Protein AF-A0A2H3FPB1-F1 (afdb_monomer)

Mean predicted aligned error: 8.04 Å

Secondary structure (DSSP, 8-state):
-PPPPP-EEEE-TT-GGGS-HHHHHHHHHHHTTT-SEEEEEEEPP--HHHHHHHHSSHHHHHHHHHHHHHHHHHHTS---STTTEEEEEEEEETTEEEEEEEEETT-TT--EEEEEEEE--HHHHHHHHHHTTEEEEEEEE-TTT-EEEEEEEEGGGGGGSS--PPP-----

pLDDT: mean 86.59, std 16.16, range [33.72, 98.06]

Organism: NCBI:txid327505

Foldseek 3Di:
DDDPDFFEAEDEDLPLQQDDLVVSLVVLLVVVVPGQKYKYKAAADDDPVVVCVPCVDPVNVVVVVVVQVVVCVVVVHRDDDPVFWDWDWDFDVVQTKTWIWIATPVGRPDIDTPTMRTHHDPVRVQVSQVSSQKHFPDWDADPVRSMIITMIGGPVVPVPPPDDDDDDDDDD

Solvent-accessible surface area (backbone atoms only — not comparable to full-atom values): 9954 Å² total; per-residue (Å²): 130,85,73,83,72,88,41,71,42,77,38,59,86,25,56,62,30,40,44,58,71,71,56,38,30,48,51,49,42,59,43,62,77,77,34,62,31,39,39,40,27,41,42,42,65,74,58,68,80,73,49,40,73,73,63,73,38,72,67,49,49,49,56,57,47,51,53,33,53,53,48,21,62,74,67,74,47,91,69,63,44,82,91,42,30,45,80,45,79,47,77,47,78,85,66,26,28,47,32,32,34,40,27,37,63,91,43,76,86,53,74,40,81,76,45,46,42,49,20,45,52,72,70,57,46,50,48,46,43,45,77,33,54,31,34,81,77,43,75,48,70,42,85,88,76,43,36,31,41,35,37,32,32,51,46,80,66,69,76,82,75,82,84,81,83,81,79,82,81,80,81,130

Structure (mmCIF, N/CA/C/O backbone):
data_AF-A0A2H3FPB1-F1
#
_entry.id   AF-A0A2H3FPB1-F1
#
loop_
_atom_site.group_PDB
_atom_site.id
_atom_site.type_symbol
_atom_site.label_atom_id
_atom_site.label_alt_id
_atom_site.label_comp_id
_atom_site.label_asym_id
_atom_site.label_entity_id
_atom_site.label_seq_id
_atom_site.pdbx_PDB_ins_code
_atom_site.Cartn_x
_atom_site.Cartn_y
_atom_site.Cartn_z
_atom_site.occupancy
_atom_site.B_iso_or_equiv
_atom_site.auth_seq_id
_atom_site.auth_comp_id
_atom_site.auth_asym_id
_atom_site.auth_atom_id
_atom_site.p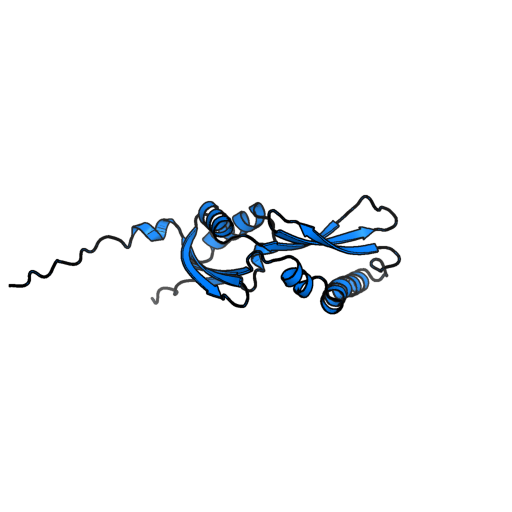dbx_PDB_model_num
ATOM 1 N N . MET A 1 1 ? -33.067 -20.389 15.671 1.00 47.97 1 MET A N 1
ATOM 2 C CA . MET A 1 1 ? -32.250 -20.015 14.501 1.00 47.97 1 MET A CA 1
ATOM 3 C C . MET A 1 1 ? -30.976 -19.430 15.063 1.00 47.97 1 MET A C 1
ATOM 5 O O . MET A 1 1 ? -31.079 -18.447 15.786 1.00 47.97 1 MET A O 1
ATOM 9 N N . ASP A 1 2 ? -29.830 -20.067 14.834 1.00 53.00 2 ASP A N 1
ATOM 10 C CA . ASP A 1 2 ? -28.546 -19.506 15.258 1.00 53.00 2 ASP A CA 1
ATOM 11 C C . ASP A 1 2 ? -28.334 -18.181 14.532 1.00 53.00 2 ASP A C 1
ATOM 13 O O . ASP A 1 2 ? -28.426 -18.115 13.303 1.00 53.00 2 ASP A O 1
ATOM 17 N N . MET A 1 3 ? -28.123 -17.106 15.293 1.00 55.00 3 MET A N 1
ATOM 18 C CA . MET A 1 3 ? -27.735 -15.840 14.689 1.00 55.00 3 MET A CA 1
ATOM 19 C C . MET A 1 3 ? -26.383 -16.053 14.003 1.00 55.00 3 MET A C 1
ATOM 21 O O . MET A 1 3 ? -25.474 -16.595 14.639 1.00 55.00 3 MET A O 1
ATOM 25 N N . PRO A 1 4 ? -26.224 -15.661 12.728 1.00 72.00 4 PRO A N 1
ATOM 26 C CA . PRO A 1 4 ? -24.919 -15.715 12.094 1.00 72.00 4 PRO A CA 1
ATOM 27 C C . PRO A 1 4 ? -23.948 -14.888 12.946 1.00 72.00 4 PRO A C 1
ATOM 29 O O . PRO A 1 4 ? -24.253 -13.749 13.300 1.00 72.00 4 PRO A O 1
ATOM 32 N N . GLY A 1 5 ? -22.827 -15.498 13.338 1.00 82.38 5 GLY A N 1
ATOM 33 C CA . GLY A 1 5 ? -21.814 -14.850 14.171 1.00 82.38 5 GLY A CA 1
ATOM 34 C C . GLY A 1 5 ? -21.273 -13.556 13.550 1.00 82.38 5 GLY A C 1
ATOM 35 O O . GLY A 1 5 ? -21.472 -13.292 12.363 1.00 82.38 5 GLY A O 1
ATOM 36 N N . GLU A 1 6 ? -20.573 -12.754 14.358 1.00 90.19 6 GLU A N 1
ATOM 37 C CA . GLU A 1 6 ? -19.978 -11.477 13.932 1.00 90.19 6 GLU A CA 1
ATOM 38 C C . GLU A 1 6 ? -19.084 -11.669 12.691 1.00 90.19 6 GLU A C 1
ATOM 40 O O . GLU A 1 6 ? -18.144 -12.470 12.711 1.00 90.19 6 GLU A O 1
ATOM 45 N N . LYS A 1 7 ? -19.350 -10.929 11.604 1.00 94.69 7 LYS A N 1
ATOM 46 C CA . LYS A 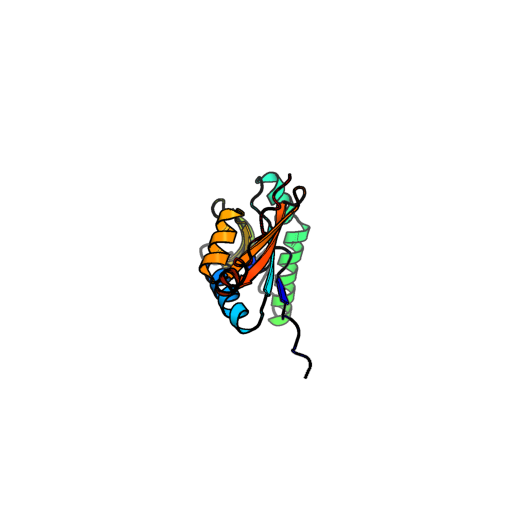1 7 ? -18.522 -10.988 10.391 1.00 94.69 7 LYS A CA 1
ATOM 47 C C . LYS A 1 7 ? -17.281 -10.125 10.566 1.00 94.69 7 LYS A C 1
ATOM 49 O O . LYS A 1 7 ? -17.374 -8.900 10.631 1.00 94.69 7 LYS A O 1
ATOM 54 N N . VAL A 1 8 ? -16.111 -10.756 10.585 1.00 95.88 8 VAL A N 1
ATOM 55 C CA . VAL A 1 8 ? -14.825 -10.066 10.743 1.00 95.88 8 VAL A CA 1
ATOM 56 C C . VAL A 1 8 ? -14.080 -10.036 9.412 1.00 95.88 8 VAL A C 1
ATOM 58 O O . VAL A 1 8 ? -13.727 -11.081 8.870 1.00 95.88 8 VAL A O 1
ATOM 61 N N . GLY A 1 9 ? -13.821 -8.836 8.892 1.00 96.38 9 GLY A N 1
ATOM 62 C CA . GLY A 1 9 ? -12.908 -8.629 7.769 1.00 96.38 9 GLY A CA 1
ATOM 63 C C . GLY A 1 9 ? -11.474 -8.392 8.245 1.00 96.38 9 GLY A C 1
ATOM 64 O O . GLY A 1 9 ? -11.238 -7.943 9.370 1.00 96.38 9 GLY A O 1
ATOM 65 N N . ILE A 1 10 ? -10.498 -8.681 7.387 1.00 95.75 10 ILE A N 1
ATOM 66 C CA . ILE A 1 10 ? -9.081 -8.551 7.727 1.00 95.75 10 ILE A CA 1
ATOM 67 C C . ILE A 1 10 ? -8.272 -8.010 6.552 1.00 95.75 10 ILE A C 1
ATOM 69 O O . ILE A 1 10 ? -8.445 -8.426 5.410 1.00 95.75 10 ILE A O 1
ATOM 73 N N . SER A 1 11 ? -7.357 -7.095 6.857 1.00 95.88 11 SER A N 1
ATOM 74 C CA . SER A 1 11 ? -6.347 -6.596 5.932 1.00 95.88 11 SER A CA 1
ATOM 75 C C . SER A 1 11 ? -5.031 -6.432 6.670 1.00 95.88 11 SER A C 1
ATOM 77 O O . SER A 1 11 ? -4.776 -5.406 7.297 1.00 95.88 11 SER A O 1
ATOM 79 N N . CYS A 1 12 ? -4.186 -7.451 6.592 1.00 90.12 12 CYS A N 1
ATOM 80 C CA . CYS A 1 12 ? -2.896 -7.474 7.272 1.00 90.12 12 CYS A CA 1
ATOM 81 C C . CYS A 1 12 ? -1.765 -6.894 6.414 1.00 90.12 12 CYS A C 1
ATOM 83 O O . CYS A 1 12 ? -1.926 -6.608 5.224 1.00 90.12 12 CYS A O 1
ATOM 85 N N . SER A 1 13 ? -0.594 -6.749 7.040 1.00 88.38 13 SER A N 1
ATOM 86 C CA . SER A 1 13 ? 0.676 -6.455 6.362 1.00 88.38 13 SER A CA 1
ATOM 87 C C . SER A 1 13 ? 0.718 -5.105 5.641 1.00 88.38 13 SER A C 1
ATOM 89 O O . SER A 1 13 ? 1.429 -4.956 4.653 1.00 88.38 13 SER A O 1
ATOM 91 N N . SER A 1 14 ? -0.035 -4.108 6.122 1.00 91.75 14 SER A N 1
ATOM 92 C CA . SER A 1 14 ? -0.084 -2.765 5.523 1.00 91.75 14 SER A CA 1
ATOM 93 C C . SER A 1 14 ? -0.604 -2.728 4.081 1.00 91.75 14 SER A C 1
ATOM 95 O O . SER A 1 14 ? -0.383 -1.752 3.375 1.00 91.75 14 SER A O 1
ATOM 97 N N . THR A 1 15 ? -1.313 -3.765 3.626 1.00 93.69 15 THR A N 1
ATOM 98 C CA . THR A 1 15 ? -1.775 -3.869 2.229 1.00 93.69 15 THR A CA 1
ATOM 99 C C . THR A 1 15 ? -2.860 -2.853 1.879 1.00 93.69 15 THR A C 1
ATOM 101 O O . THR A 1 15 ? -2.844 -2.297 0.782 1.00 93.69 15 THR A O 1
ATOM 104 N N . LEU A 1 16 ? -3.757 -2.538 2.820 1.00 95.62 16 LEU A N 1
ATOM 105 C CA . LEU A 1 16 ? -4.741 -1.462 2.660 1.00 95.62 16 LEU A CA 1
ATOM 106 C C . LEU A 1 16 ? -4.058 -0.121 2.364 1.00 95.62 16 LEU A C 1
ATOM 108 O O . LEU A 1 16 ? -4.556 0.658 1.560 1.00 95.62 16 LEU A O 1
ATOM 112 N N . THR A 1 17 ? -2.893 0.134 2.963 1.00 94.50 17 THR A N 1
ATOM 113 C CA . THR A 1 17 ? -2.146 1.383 2.768 1.00 94.50 17 THR A CA 1
ATOM 114 C C . THR A 1 17 ? -1.223 1.340 1.555 1.00 94.50 17 THR A C 1
ATOM 116 O O . THR A 1 17 ? -0.319 2.161 1.440 1.00 94.50 17 THR A O 1
ATOM 119 N N . ASN A 1 18 ? -1.468 0.437 0.603 1.00 95.25 18 ASN A N 1
ATOM 120 C CA . ASN A 1 18 ? -0.932 0.578 -0.750 1.00 95.25 18 ASN A CA 1
ATOM 121 C C . ASN A 1 18 ? -1.717 1.605 -1.587 1.00 95.25 18 ASN A C 1
ATOM 123 O O . ASN A 1 18 ? -1.296 1.978 -2.680 1.00 95.25 18 ASN A O 1
ATOM 127 N N . PHE A 1 19 ? -2.851 2.077 -1.065 1.00 93.69 19 PHE A N 1
ATOM 128 C CA . PHE A 1 19 ? -3.685 3.103 -1.675 1.00 93.69 19 PHE A CA 1
ATOM 129 C C . PHE A 1 19 ? -3.557 4.445 -0.948 1.00 93.69 19 PHE A C 1
ATOM 131 O O . PHE A 1 19 ? -3.216 4.502 0.232 1.00 93.69 19 PHE A O 1
ATOM 138 N N . GLU A 1 20 ? -3.878 5.523 -1.663 1.00 91.38 20 GLU A N 1
ATOM 139 C CA . GLU A 1 20 ? -3.940 6.881 -1.113 1.00 91.38 20 GLU A CA 1
ATOM 140 C C . GLU A 1 20 ? -5.048 7.035 -0.062 1.00 91.38 20 GLU A C 1
ATOM 142 O O . GLU A 1 20 ? -6.028 6.280 -0.101 1.00 91.38 20 GLU A O 1
ATOM 147 N N . PRO A 1 21 ? -4.925 8.007 0.868 1.00 91.38 21 PRO A N 1
ATOM 148 C CA . PRO A 1 21 ? -5.859 8.175 1.983 1.00 91.38 21 PRO A CA 1
ATOM 149 C C . PRO A 1 21 ? -7.332 8.192 1.565 1.00 91.38 21 PRO A C 1
ATOM 151 O O . PRO A 1 21 ? -8.167 7.560 2.210 1.00 91.38 21 PRO A O 1
ATOM 154 N N . GLU A 1 22 ? -7.657 8.872 0.468 1.00 93.38 22 GLU A N 1
ATOM 155 C CA . GLU A 1 22 ? -9.015 9.009 -0.058 1.00 93.38 22 GLU A CA 1
ATOM 156 C C . GLU A 1 22 ? -9.572 7.653 -0.498 1.00 93.38 22 GLU A C 1
ATOM 158 O O . GLU A 1 22 ? -10.726 7.315 -0.220 1.00 93.38 22 GLU A O 1
ATOM 163 N N . LYS A 1 23 ? -8.732 6.837 -1.144 1.00 95.62 23 LYS A N 1
ATOM 164 C CA . LYS A 1 23 ? -9.107 5.498 -1.595 1.00 95.62 23 LYS A CA 1
ATOM 165 C C . LYS A 1 23 ? -9.205 4.522 -0.426 1.00 95.62 23 LYS A C 1
ATOM 167 O O . LYS A 1 23 ? -10.139 3.724 -0.408 1.00 95.62 23 LYS A O 1
ATOM 172 N N . VAL A 1 24 ? -8.310 4.612 0.560 1.00 96.44 24 VAL A N 1
ATOM 173 C CA . VAL A 1 24 ? -8.407 3.855 1.820 1.00 96.44 24 VAL A CA 1
ATOM 174 C C . VAL A 1 24 ? -9.730 4.153 2.516 1.00 96.44 24 VAL A C 1
ATOM 176 O O . VAL A 1 24 ? -10.461 3.236 2.879 1.00 96.44 24 VAL A O 1
ATOM 179 N N . LEU A 1 25 ? -10.071 5.433 2.654 1.00 96.25 25 LEU A N 1
ATOM 180 C CA . LEU A 1 25 ? -11.317 5.871 3.270 1.00 96.25 25 LEU A CA 1
ATOM 181 C C . LEU A 1 25 ? -12.545 5.346 2.515 1.00 96.25 25 LEU A C 1
ATOM 183 O O . LEU A 1 25 ? -13.493 4.897 3.159 1.00 96.25 25 LEU A O 1
ATOM 187 N N . GLN A 1 26 ? -12.522 5.335 1.179 1.00 97.19 26 GLN A N 1
ATOM 188 C CA . GLN A 1 26 ? -13.596 4.726 0.393 1.00 97.19 26 GLN A CA 1
ATOM 189 C C . GLN A 1 26 ? -13.697 3.212 0.635 1.00 97.19 26 GLN A C 1
ATOM 191 O O . GLN A 1 26 ? -14.789 2.724 0.901 1.00 97.19 26 GLN A O 1
ATOM 196 N N . ILE A 1 27 ? -12.576 2.480 0.619 1.00 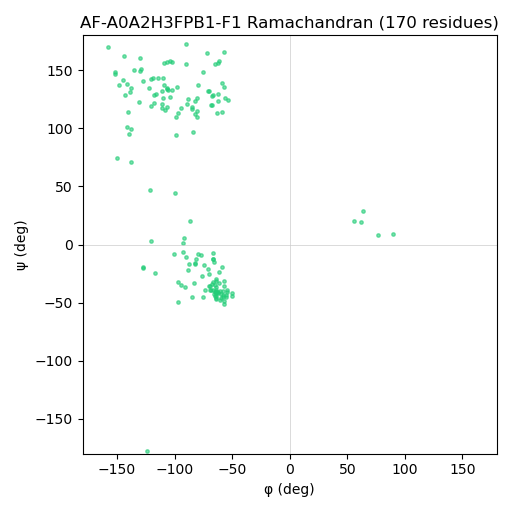97.56 27 ILE A N 1
ATOM 197 C CA . ILE A 1 27 ? -12.555 1.027 0.878 1.00 97.56 27 ILE A CA 1
ATOM 198 C C . ILE A 1 27 ? -13.146 0.708 2.257 1.00 97.56 27 ILE A C 1
ATOM 200 O O . ILE A 1 27 ? -13.954 -0.207 2.389 1.00 97.56 27 ILE A O 1
ATOM 204 N N . LEU A 1 28 ? -12.782 1.480 3.284 1.00 97.31 28 LEU A N 1
ATOM 205 C CA . LEU A 1 28 ? -13.310 1.296 4.637 1.00 97.31 28 LEU A CA 1
ATOM 206 C C . LEU A 1 28 ? -14.821 1.550 4.705 1.00 97.31 28 LEU A C 1
ATOM 208 O O . LEU A 1 28 ? -15.538 0.811 5.384 1.00 97.31 28 LEU A O 1
ATOM 212 N N . ARG A 1 29 ? -15.326 2.559 3.985 1.00 96.19 29 ARG A N 1
ATOM 213 C CA . ARG A 1 29 ? -16.772 2.801 3.861 1.00 96.19 29 ARG A CA 1
ATOM 214 C C . ARG A 1 29 ? -17.471 1.646 3.155 1.00 96.19 29 ARG A C 1
ATOM 216 O O . ARG A 1 29 ? -18.487 1.179 3.658 1.00 96.19 29 ARG A O 1
ATOM 223 N N . ASP A 1 30 ? -16.916 1.137 2.063 1.00 96.88 30 ASP A N 1
ATOM 224 C CA . ASP A 1 30 ? -17.498 0.003 1.339 1.00 96.88 30 ASP A CA 1
ATOM 225 C C . ASP A 1 30 ? -17.542 -1.255 2.226 1.00 96.88 30 ASP A C 1
ATOM 227 O O . ASP A 1 30 ? -18.556 -1.950 2.285 1.00 96.88 30 ASP A O 1
ATOM 231 N N . TRP A 1 31 ? -16.487 -1.514 3.005 1.00 96.19 31 TRP A N 1
ATOM 232 C CA . TRP A 1 31 ? -16.447 -2.644 3.939 1.00 96.19 31 TRP A CA 1
ATOM 233 C C . TRP A 1 31 ? -17.479 -2.562 5.063 1.00 96.19 31 TRP A C 1
ATOM 235 O O . TRP A 1 31 ? -17.982 -3.602 5.486 1.00 96.19 31 TRP A O 1
ATOM 245 N N . SER A 1 32 ? -17.874 -1.361 5.494 1.00 93.81 32 SER A N 1
ATOM 246 C CA . SER A 1 32 ? -18.941 -1.191 6.500 1.00 93.81 32 SER A CA 1
ATOM 247 C C . SER A 1 32 ? -20.284 -1.790 6.081 1.00 93.81 32 SER A C 1
ATOM 249 O O . SER A 1 32 ? -21.123 -2.065 6.933 1.00 93.81 32 SER A O 1
ATOM 251 N N . GLN A 1 33 ? -20.481 -2.026 4.781 1.00 93.62 33 GLN A N 1
ATOM 252 C CA . GLN A 1 33 ? -21.705 -2.617 4.248 1.00 93.62 33 GLN A CA 1
ATOM 253 C C . GLN A 1 33 ? -21.722 -4.149 4.348 1.00 93.62 33 GLN A C 1
ATOM 255 O O . GLN A 1 33 ? -22.773 -4.763 4.175 1.00 93.62 33 GLN A O 1
ATOM 260 N N . VAL A 1 34 ? -20.568 -4.788 4.584 1.00 94.25 34 VAL A N 1
ATOM 261 C CA . VAL A 1 34 ? -20.416 -6.249 4.455 1.00 94.25 34 VAL A CA 1
ATOM 262 C C . VAL A 1 34 ? -19.816 -6.937 5.680 1.00 94.25 34 VAL A C 1
ATOM 264 O O . VAL A 1 34 ? -20.011 -8.147 5.834 1.00 94.25 34 VAL A O 1
ATOM 267 N N . VAL A 1 35 ? -19.121 -6.203 6.556 1.00 95.75 35 VAL A N 1
ATOM 268 C CA . VAL A 1 35 ? -18.530 -6.741 7.790 1.00 95.75 35 VAL A CA 1
ATOM 269 C C . VAL A 1 35 ? -18.906 -5.918 9.019 1.00 95.75 35 VAL A C 1
ATOM 271 O O . VAL A 1 35 ? -19.108 -4.710 8.948 1.00 95.75 35 VAL A O 1
ATOM 274 N N . ASP A 1 36 ? -18.952 -6.583 10.171 1.00 94.81 36 ASP A N 1
ATOM 275 C CA . ASP A 1 36 ? -19.286 -5.989 11.468 1.00 94.81 36 ASP A CA 1
ATOM 276 C C . ASP A 1 36 ? -18.072 -5.414 12.203 1.00 94.81 36 ASP A C 1
ATOM 278 O O . ASP A 1 36 ? -18.226 -4.596 13.114 1.00 94.81 36 ASP A O 1
ATOM 282 N N . ARG A 1 37 ? -16.879 -5.892 11.837 1.00 96.38 37 ARG A N 1
ATOM 283 C CA . ARG A 1 37 ? -15.586 -5.611 12.465 1.00 96.38 37 ARG A CA 1
ATOM 284 C C . ARG A 1 37 ? -14.483 -5.736 11.423 1.00 96.38 37 ARG A C 1
ATOM 286 O O . ARG A 1 37 ? -14.556 -6.587 10.537 1.00 96.38 37 ARG A O 1
ATOM 293 N N . LEU A 1 38 ? -13.427 -4.946 11.579 1.00 97.50 38 LEU A N 1
ATOM 294 C CA . LEU A 1 38 ? -12.219 -5.060 10.768 1.00 97.50 38 LEU A CA 1
ATOM 295 C C . LEU A 1 38 ? -10.968 -5.174 11.639 1.00 97.50 38 LEU A C 1
ATOM 297 O O . LEU A 1 38 ? -10.823 -4.472 12.641 1.00 97.50 38 LEU A O 1
ATOM 301 N N . ILE A 1 39 ? -10.043 -6.029 11.208 1.00 97.56 39 ILE A N 1
ATOM 302 C CA . ILE A 1 39 ? -8.670 -6.088 11.709 1.00 97.56 39 ILE A CA 1
ATOM 303 C C . ILE A 1 39 ? -7.737 -5.536 10.630 1.00 97.56 39 ILE A C 1
ATOM 305 O O . ILE A 1 39 ? -7.630 -6.110 9.546 1.00 97.56 39 ILE A O 1
ATOM 309 N N . LEU A 1 40 ? -7.061 -4.424 10.914 1.00 97.94 40 LEU A N 1
ATOM 310 C CA . LEU A 1 40 ? -6.180 -3.740 9.965 1.00 97.94 40 LEU A CA 1
ATOM 311 C C . LEU A 1 40 ? -4.738 -3.754 10.466 1.00 97.94 40 LEU A C 1
ATOM 313 O O . LEU A 1 40 ? -4.481 -3.353 11.595 1.00 97.94 40 LEU A O 1
ATOM 317 N N . GLY A 1 41 ? -3.799 -4.175 9.626 1.00 96.56 41 GLY A N 1
ATOM 318 C CA . GLY A 1 41 ? -2.369 -4.009 9.861 1.00 96.56 41 GLY A CA 1
ATOM 319 C C . GLY A 1 41 ? -1.840 -2.793 9.114 1.00 96.56 41 GLY A C 1
ATOM 320 O O . GLY A 1 41 ? -2.161 -2.623 7.939 1.00 96.56 41 GLY A O 1
ATOM 321 N N . GLN A 1 42 ? -1.013 -1.980 9.764 1.00 94.81 42 GLN A N 1
ATOM 322 C CA . GLN A 1 42 ? -0.356 -0.831 9.153 1.00 94.81 42 GLN A CA 1
ATOM 323 C C . GLN A 1 42 ? 1.064 -0.671 9.693 1.00 94.81 42 GLN A C 1
ATOM 325 O O . GLN A 1 42 ? 1.296 -0.668 10.898 1.00 94.81 42 GLN A O 1
ATOM 330 N N . HIS A 1 43 ? 2.021 -0.550 8.777 1.00 92.50 43 HIS A N 1
ATOM 331 C CA . HIS A 1 43 ? 3.418 -0.324 9.117 1.00 92.50 43 HIS A CA 1
ATOM 332 C C . HIS A 1 43 ? 3.689 1.174 9.212 1.00 92.50 43 HIS A C 1
ATOM 334 O O . HIS A 1 43 ? 3.484 1.897 8.231 1.00 92.50 43 HIS A O 1
ATOM 340 N N . GLU A 1 44 ? 4.141 1.637 10.372 1.00 91.50 44 GLU A N 1
ATOM 341 C CA . GLU A 1 44 ? 4.388 3.055 10.634 1.00 91.50 44 GLU A CA 1
ATOM 342 C C . GLU A 1 44 ? 5.623 3.598 9.895 1.00 91.50 44 GLU A C 1
ATOM 344 O O . GLU A 1 44 ? 6.449 2.829 9.389 1.00 91.50 44 GLU A O 1
ATOM 349 N N . PRO A 1 45 ? 5.760 4.934 9.806 1.00 89.69 45 PRO A N 1
ATOM 350 C CA . PRO A 1 45 ? 6.970 5.558 9.319 1.00 89.69 45 PRO A CA 1
ATOM 351 C C . PRO A 1 45 ? 8.187 5.173 10.157 1.00 89.69 45 PRO A C 1
ATOM 353 O O . PRO A 1 45 ? 8.132 5.155 11.388 1.00 89.69 45 PRO A O 1
ATOM 356 N N . MET A 1 46 ? 9.307 4.922 9.485 1.00 85.31 46 MET A N 1
ATOM 357 C CA . MET A 1 46 ? 10.595 4.652 10.131 1.00 85.31 46 MET A CA 1
ATOM 358 C C . MET A 1 46 ? 11.668 5.631 9.643 1.00 85.31 46 MET A C 1
ATOM 360 O O . MET A 1 46 ? 11.389 6.565 8.884 1.00 85.31 46 MET A O 1
ATOM 364 N N . ARG A 1 47 ? 12.908 5.462 10.110 1.00 80.44 47 ARG A N 1
ATOM 365 C CA . ARG A 1 47 ? 14.042 6.235 9.588 1.00 80.44 47 ARG A CA 1
ATOM 366 C C . ARG A 1 47 ? 14.441 5.695 8.218 1.00 80.44 47 ARG A C 1
ATOM 368 O O . ARG A 1 47 ? 14.359 4.497 7.980 1.00 80.44 47 ARG A O 1
ATOM 375 N N . GLU A 1 48 ? 14.938 6.569 7.347 1.00 70.00 48 GLU A N 1
ATOM 376 C CA . GLU A 1 48 ? 15.255 6.264 5.941 1.00 70.00 48 GLU A CA 1
ATOM 377 C C . GLU A 1 48 ? 16.112 5.000 5.756 1.00 70.00 48 GLU A C 1
ATOM 379 O O . GLU A 1 48 ? 15.748 4.124 4.980 1.00 70.00 48 GLU A O 1
ATOM 384 N N . LYS A 1 49 ? 17.164 4.816 6.565 1.00 69.56 49 LYS A N 1
ATOM 385 C CA . LYS A 1 49 ? 18.019 3.613 6.511 1.00 69.56 49 LYS A CA 1
ATOM 386 C C . LYS A 1 49 ? 17.289 2.298 6.812 1.00 69.56 49 LYS A C 1
ATOM 388 O O . LYS A 1 49 ? 17.663 1.258 6.286 1.00 69.56 49 LYS A O 1
ATOM 393 N N . GLU A 1 50 ? 16.281 2.326 7.679 1.00 69.00 50 GLU A N 1
ATOM 394 C CA . GLU A 1 50 ? 15.482 1.141 8.032 1.00 69.00 50 GLU A CA 1
ATOM 395 C C . GLU A 1 50 ? 14.385 0.874 6.986 1.00 69.00 50 GLU A C 1
ATOM 397 O O . GLU A 1 50 ? 13.833 -0.220 6.923 1.00 69.00 50 GLU A O 1
ATOM 402 N N . LEU A 1 51 ? 14.078 1.872 6.154 1.00 65.12 51 LEU A N 1
ATOM 403 C CA . LEU A 1 51 ? 13.090 1.809 5.076 1.00 65.12 51 LEU A CA 1
ATOM 404 C C . LEU A 1 51 ? 13.697 1.364 3.751 1.00 65.12 51 LEU A C 1
ATOM 406 O O . LEU A 1 51 ? 13.050 0.642 2.990 1.00 65.12 51 LEU A O 1
ATOM 410 N N . GLU A 1 52 ? 14.934 1.782 3.474 1.00 66.12 52 GLU A N 1
ATOM 411 C CA . GLU A 1 52 ? 15.679 1.360 2.287 1.00 66.12 52 GLU A CA 1
ATOM 412 C C . GLU A 1 52 ? 15.760 -0.169 2.201 1.00 66.12 52 GLU A C 1
ATOM 414 O O . GLU A 1 52 ? 15.489 -0.740 1.147 1.00 66.12 52 GLU A O 1
ATOM 419 N N . SER A 1 53 ? 15.983 -0.855 3.323 1.00 71.06 53 SER A N 1
ATOM 420 C CA . SER A 1 53 ? 16.111 -2.317 3.364 1.00 71.06 53 SER A CA 1
ATOM 421 C C . SER A 1 53 ? 14.837 -3.101 3.016 1.00 71.06 53 SER A C 1
ATOM 423 O O . SER A 1 53 ? 14.922 -4.309 2.819 1.00 71.06 53 SER A O 1
ATOM 425 N N . SER A 1 54 ? 13.664 -2.460 2.947 1.00 75.75 54 SER A N 1
ATOM 426 C CA . SER A 1 54 ? 12.392 -3.160 2.695 1.00 75.75 54 SER A CA 1
ATOM 427 C C . SER A 1 54 ? 11.978 -3.182 1.221 1.00 75.75 54 SER A C 1
ATOM 429 O O . SER A 1 54 ? 11.372 -4.150 0.771 1.00 75.75 54 SER A O 1
ATOM 431 N N . TYR A 1 55 ? 12.278 -2.114 0.476 1.00 84.44 55 TYR A N 1
ATOM 432 C CA . TYR A 1 55 ? 11.839 -1.946 -0.920 1.00 84.44 55 TYR A CA 1
ATOM 433 C C . TYR A 1 55 ? 12.986 -1.636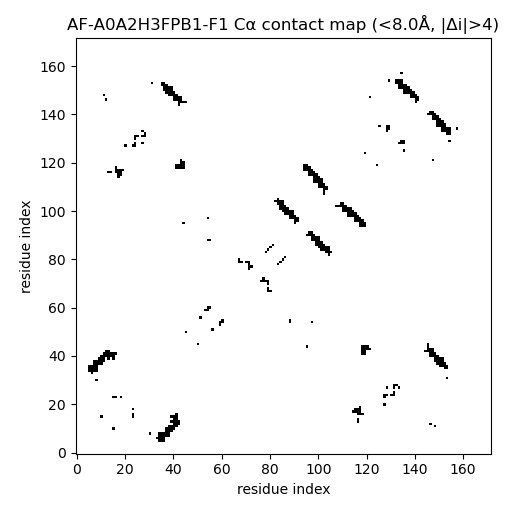 -1.882 1.00 84.44 55 TYR A C 1
ATOM 435 O O . TYR A 1 55 ? 12.839 -1.820 -3.085 1.00 84.44 55 TYR A O 1
ATOM 443 N N . HIS A 1 56 ? 14.131 -1.169 -1.386 1.00 86.19 56 HIS A N 1
ATOM 444 C CA . HIS A 1 56 ? 15.278 -0.795 -2.214 1.00 86.19 56 HIS A CA 1
ATOM 445 C C . HIS A 1 56 ? 16.329 -1.911 -2.223 1.00 86.19 56 HIS A C 1
ATOM 447 O O . HIS A 1 56 ? 17.524 -1.656 -2.089 1.00 86.19 56 HIS A O 1
ATOM 453 N N . THR A 1 57 ? 15.879 -3.162 -2.370 1.00 86.94 57 THR A N 1
ATOM 454 C CA . THR A 1 57 ? 16.754 -4.338 -2.493 1.00 86.94 57 THR A CA 1
ATOM 455 C C . THR A 1 57 ? 16.729 -4.908 -3.917 1.00 86.94 57 THR A C 1
ATOM 457 O O . THR A 1 57 ? 15.749 -4.700 -4.652 1.00 86.94 57 THR A O 1
ATOM 460 N N . PRO A 1 58 ? 17.784 -5.634 -4.337 1.00 88.56 58 PRO A N 1
ATOM 461 C CA . PRO A 1 58 ? 17.781 -6.358 -5.606 1.00 88.56 58 PRO A CA 1
ATOM 462 C C . PRO A 1 58 ? 16.596 -7.321 -5.728 1.00 88.56 58 PRO A C 1
ATOM 464 O O . PRO A 1 58 ? 15.907 -7.308 -6.742 1.00 88.56 58 PRO A O 1
ATOM 467 N N . GLU A 1 59 ? 16.286 -8.070 -4.669 1.00 90.62 59 GLU A N 1
ATOM 468 C CA . GLU A 1 59 ? 15.228 -9.085 -4.659 1.00 90.62 59 GLU A CA 1
ATOM 469 C C . GLU A 1 59 ? 13.841 -8.460 -4.842 1.00 90.62 59 GLU A C 1
ATOM 471 O O . GLU A 1 59 ? 13.011 -8.981 -5.586 1.00 90.62 59 GLU A O 1
ATOM 476 N N . PHE A 1 60 ? 13.575 -7.312 -4.207 1.00 88.94 60 PHE A N 1
ATOM 477 C CA . PHE A 1 60 ? 12.301 -6.621 -4.404 1.00 88.94 60 PHE A CA 1
ATOM 478 C C . PHE A 1 60 ? 12.205 -6.022 -5.814 1.00 88.94 60 PHE A C 1
ATOM 480 O O . PHE A 1 60 ? 11.143 -6.032 -6.437 1.00 88.94 60 PHE A O 1
ATOM 487 N N . THR A 1 61 ? 13.323 -5.537 -6.357 1.00 88.38 61 THR A N 1
ATOM 488 C CA . THR A 1 61 ? 13.379 -5.057 -7.745 1.00 88.38 61 THR A CA 1
ATOM 489 C C . THR A 1 61 ? 13.110 -6.195 -8.734 1.00 88.38 61 THR A C 1
ATOM 491 O O . THR A 1 61 ? 12.360 -6.007 -9.692 1.00 88.38 61 THR A O 1
ATOM 494 N N . GLU A 1 62 ? 13.660 -7.385 -8.492 1.00 91.56 62 GLU A N 1
ATOM 495 C CA . GLU A 1 62 ? 13.381 -8.593 -9.275 1.00 91.56 62 GLU A CA 1
ATOM 496 C C . GLU A 1 62 ? 11.921 -9.029 -9.160 1.00 91.56 62 GLU A C 1
ATOM 498 O O . GLU A 1 62 ? 11.300 -9.329 -10.177 1.00 91.56 62 GLU A O 1
ATOM 503 N N . PHE A 1 63 ? 11.331 -8.978 -7.963 1.00 92.12 63 PHE A N 1
ATOM 504 C CA . PHE A 1 63 ? 9.900 -9.225 -7.776 1.00 92.12 63 PHE A CA 1
ATOM 505 C C . PHE A 1 63 ? 9.042 -8.295 -8.651 1.00 92.12 63 PHE A C 1
ATOM 507 O O . PHE A 1 63 ? 8.130 -8.751 -9.344 1.00 92.12 63 PHE A O 1
ATOM 514 N N . MET A 1 64 ? 9.367 -7.000 -8.683 1.00 91.75 64 MET A N 1
ATOM 515 C CA . MET A 1 64 ? 8.660 -6.025 -9.519 1.00 91.75 64 MET A CA 1
ATOM 516 C C . MET A 1 64 ? 8.871 -6.283 -11.021 1.00 91.75 64 MET A C 1
ATOM 518 O O . MET A 1 64 ? 7.918 -6.189 -11.797 1.00 91.75 64 MET A O 1
ATOM 522 N N . ARG A 1 65 ? 10.088 -6.662 -11.434 1.00 92.19 65 ARG A N 1
ATOM 523 C CA . ARG A 1 65 ? 10.397 -7.059 -12.821 1.00 92.19 65 ARG A CA 1
ATOM 524 C C . ARG A 1 65 ? 9.703 -8.353 -13.237 1.00 92.19 65 ARG A C 1
ATOM 526 O O . ARG A 1 65 ? 9.263 -8.449 -14.374 1.00 92.19 65 ARG A O 1
ATOM 533 N N . GLY A 1 66 ? 9.481 -9.294 -12.323 1.00 94.62 66 GLY A N 1
ATOM 534 C CA . GLY A 1 66 ? 8.657 -10.472 -12.604 1.00 94.62 66 GLY A CA 1
ATOM 535 C C . GLY A 1 66 ? 7.240 -10.095 -13.060 1.00 94.62 66 GLY A C 1
ATOM 536 O O . GLY A 1 66 ? 6.658 -10.764 -13.913 1.00 94.62 66 GLY A O 1
ATOM 537 N N . GLY A 1 67 ? 6.700 -8.972 -12.570 1.00 94.19 67 GLY A N 1
ATOM 538 C CA . GLY A 1 67 ? 5.453 -8.396 -13.077 1.00 94.19 67 GLY A CA 1
ATOM 539 C C . GLY A 1 67 ? 5.540 -7.933 -14.538 1.00 94.19 67 GLY A C 1
ATOM 540 O O . GLY A 1 67 ? 4.583 -8.113 -15.289 1.00 94.19 67 GLY A O 1
ATOM 541 N N . TRP A 1 68 ? 6.684 -7.383 -14.960 1.00 94.81 68 TRP A N 1
ATOM 542 C CA . TRP A 1 68 ? 6.945 -7.005 -16.358 1.00 94.81 68 TRP A CA 1
ATOM 543 C C . TRP A 1 68 ? 6.983 -8.236 -17.255 1.00 94.81 68 TRP A C 1
ATOM 545 O O . TRP A 1 68 ? 6.349 -8.241 -18.309 1.00 94.81 68 TRP A O 1
ATOM 555 N N . ASP A 1 69 ? 7.665 -9.294 -16.815 1.00 96.12 69 ASP A N 1
ATOM 556 C CA . ASP A 1 69 ? 7.765 -10.544 -17.569 1.00 96.12 69 ASP A CA 1
ATOM 557 C C . ASP A 1 69 ? 6.381 -11.157 -17.806 1.00 96.12 69 ASP A C 1
ATOM 559 O O . ASP A 1 69 ? 6.032 -11.491 -18.938 1.00 96.12 69 ASP A O 1
ATOM 563 N N . LYS A 1 70 ? 5.537 -11.211 -16.768 1.00 97.25 70 LYS A N 1
ATOM 564 C CA . LYS A 1 70 ? 4.159 -11.709 -16.904 1.00 97.25 70 LYS A CA 1
ATOM 565 C C . LYS A 1 70 ? 3.265 -10.806 -17.744 1.00 97.25 70 LYS A C 1
ATOM 567 O O . LYS A 1 70 ? 2.421 -11.313 -18.479 1.00 97.25 70 LYS A O 1
ATOM 572 N N . ALA A 1 71 ? 3.462 -9.491 -17.700 1.00 95.81 71 ALA A N 1
ATOM 573 C CA . ALA A 1 71 ? 2.764 -8.580 -18.599 1.00 95.81 71 ALA A CA 1
ATOM 574 C C . ALA A 1 71 ? 3.180 -8.798 -20.065 1.00 95.81 71 ALA A C 1
ATOM 576 O O . ALA A 1 71 ? 2.319 -8.855 -20.938 1.00 95.81 71 ALA A O 1
ATOM 577 N N . ASN A 1 72 ? 4.473 -8.988 -20.340 1.00 97.69 72 ASN A N 1
ATOM 578 C CA . ASN A 1 72 ? 4.971 -9.304 -21.682 1.00 97.69 72 ASN A CA 1
ATOM 579 C C . ASN A 1 72 ? 4.420 -10.644 -22.196 1.00 97.69 72 ASN A C 1
ATOM 581 O O . ASN A 1 72 ? 4.003 -10.729 -23.350 1.00 97.69 72 ASN A O 1
ATOM 585 N N . GLU A 1 73 ? 4.366 -11.675 -21.344 1.00 98.06 73 GLU A N 1
ATOM 586 C CA . GLU A 1 73 ? 3.730 -12.960 -21.675 1.00 98.06 73 GLU A CA 1
ATOM 587 C C . GLU A 1 73 ? 2.255 -12.773 -22.064 1.00 98.06 73 GLU A C 1
ATOM 589 O O . GLU A 1 73 ? 1.818 -13.313 -23.078 1.00 98.06 73 GLU A O 1
ATOM 594 N N . LEU A 1 74 ? 1.502 -11.968 -21.302 1.00 98.00 74 LEU A N 1
ATOM 595 C CA . LEU A 1 74 ? 0.100 -11.656 -21.602 1.00 98.00 74 LEU A CA 1
ATOM 596 C C . LEU A 1 74 ? -0.077 -10.867 -22.905 1.00 98.00 74 LEU A C 1
ATOM 598 O O . LEU A 1 74 ? -1.069 -11.065 -23.604 1.00 98.00 74 LEU A O 1
ATOM 602 N N . LEU A 1 75 ? 0.859 -9.975 -23.231 1.00 97.94 75 LEU A N 1
ATOM 603 C CA . LEU A 1 75 ? 0.826 -9.193 -24.468 1.00 97.94 75 LEU A CA 1
ATOM 604 C C . LEU A 1 75 ? 1.250 -10.018 -25.692 1.00 97.94 75 LEU A C 1
ATOM 606 O O . LEU A 1 75 ? 0.834 -9.721 -26.808 1.00 97.94 75 LEU A O 1
ATOM 610 N N . GLY A 1 76 ? 2.072 -11.054 -25.508 1.00 98.06 76 GLY A N 1
ATOM 611 C CA . GLY A 1 76 ? 2.654 -11.830 -26.605 1.00 98.06 76 GLY A CA 1
ATOM 612 C C . GLY A 1 76 ? 3.820 -11.127 -27.314 1.00 98.06 76 GLY A C 1
ATOM 613 O O . GLY A 1 76 ? 4.304 -11.617 -28.333 1.00 98.06 76 GLY A O 1
ATOM 614 N N . TRP A 1 77 ? 4.300 -9.997 -26.784 1.00 97.38 77 TRP A N 1
ATOM 615 C CA . TRP A 1 77 ? 5.513 -9.318 -27.241 1.00 97.38 77 TRP A CA 1
ATOM 616 C C . TRP A 1 77 ? 6.271 -8.685 -26.071 1.00 97.38 77 TRP A C 1
ATOM 618 O O . TRP A 1 77 ? 5.731 -8.473 -24.987 1.00 97.38 77 TRP A O 1
ATOM 628 N N . LYS A 1 78 ? 7.548 -8.358 -26.300 1.00 96.44 78 LYS A N 1
ATOM 629 C CA . LYS A 1 78 ? 8.407 -7.726 -25.295 1.00 96.44 78 LYS A CA 1
ATOM 630 C C . LYS A 1 78 ? 8.202 -6.207 -25.277 1.00 96.44 78 LYS A C 1
ATOM 632 O O . LYS A 1 78 ? 8.769 -5.482 -26.098 1.00 96.44 78 LYS A O 1
ATOM 637 N N . GLU A 1 79 ? 7.364 -5.730 -24.360 1.00 95.31 79 GLU A N 1
ATOM 638 C CA . GLU A 1 79 ? 7.094 -4.303 -24.151 1.00 95.31 79 GLU A CA 1
ATOM 639 C C . GLU A 1 79 ? 7.929 -3.714 -23.017 1.00 95.31 79 GLU A C 1
ATOM 641 O O . GLU A 1 79 ? 8.562 -2.671 -23.187 1.00 95.31 79 GLU A O 1
ATOM 646 N N . PHE A 1 80 ? 7.934 -4.392 -21.873 1.00 95.19 80 PHE A N 1
ATOM 647 C CA . PHE A 1 80 ? 8.547 -3.933 -20.636 1.00 95.19 80 PHE A CA 1
ATOM 648 C C . PHE A 1 80 ? 9.931 -4.561 -20.454 1.00 95.19 80 PHE A C 1
ATOM 650 O O . PHE A 1 80 ? 10.042 -5.762 -20.217 1.00 95.19 80 PHE A O 1
ATOM 657 N N . ASP A 1 81 ? 10.988 -3.755 -20.575 1.00 94.88 81 ASP A N 1
ATOM 658 C CA . ASP A 1 81 ? 12.367 -4.118 -20.241 1.00 94.88 81 ASP A CA 1
ATOM 659 C C . ASP A 1 81 ? 13.226 -2.877 -19.972 1.00 94.88 81 ASP A C 1
ATOM 661 O O . ASP A 1 81 ? 12.810 -1.753 -20.254 1.00 94.88 81 ASP A O 1
ATOM 665 N N . ASP A 1 82 ? 14.438 -3.081 -19.453 1.00 94.19 82 ASP A N 1
ATOM 666 C CA . ASP A 1 82 ? 15.349 -1.995 -19.069 1.00 94.19 82 ASP A CA 1
ATOM 667 C C . ASP A 1 82 ? 15.861 -1.153 -20.262 1.00 94.19 82 ASP A C 1
ATOM 669 O O . ASP A 1 82 ? 16.434 -0.083 -20.063 1.00 94.19 82 ASP A O 1
ATOM 673 N N . THR A 1 83 ? 15.672 -1.607 -21.509 1.00 95.50 83 THR A N 1
ATOM 674 C CA . THR A 1 83 ? 16.056 -0.850 -22.717 1.00 95.50 83 THR A CA 1
ATOM 675 C C . THR A 1 83 ? 14.959 0.096 -23.193 1.00 95.50 83 THR A C 1
ATOM 677 O O . THR A 1 83 ? 15.228 1.021 -23.961 1.00 95.50 83 THR A O 1
ATOM 680 N N . ARG A 1 84 ? 13.723 -0.109 -22.723 1.00 94.88 84 ARG A N 1
ATOM 681 C CA . ARG A 1 84 ? 12.544 0.690 -23.084 1.00 94.88 84 ARG A CA 1
ATOM 682 C C . ARG A 1 84 ? 11.934 1.422 -21.896 1.00 94.88 84 ARG A C 1
ATOM 684 O O . ARG A 1 84 ? 11.307 2.462 -22.093 1.00 94.88 84 ARG A O 1
ATOM 691 N N . TRP A 1 85 ? 12.142 0.926 -20.683 1.00 95.44 85 TRP A N 1
ATOM 692 C CA . TRP A 1 85 ? 11.535 1.423 -19.457 1.00 95.44 85 TRP A CA 1
ATOM 693 C C . TRP A 1 85 ? 12.562 1.527 -18.337 1.00 95.44 85 TRP A C 1
ATOM 695 O O . TRP A 1 85 ? 13.511 0.758 -18.248 1.00 95.44 85 TRP A O 1
ATOM 705 N N . THR A 1 86 ? 12.334 2.472 -17.434 1.00 93.81 86 THR A N 1
ATOM 706 C CA . THR A 1 86 ? 13.019 2.520 -16.141 1.00 93.81 86 THR A CA 1
ATOM 707 C C . THR A 1 86 ? 12.039 2.163 -15.043 1.00 93.81 86 THR A C 1
ATOM 709 O O . THR A 1 86 ? 10.910 2.648 -15.057 1.00 93.81 86 THR A O 1
ATOM 712 N N . LEU A 1 87 ? 12.487 1.345 -14.093 1.00 92.31 87 LEU A N 1
ATOM 713 C CA . LEU A 1 87 ? 11.790 1.051 -12.847 1.00 92.31 87 LEU A CA 1
ATOM 714 C C . LEU A 1 87 ? 12.581 1.679 -11.700 1.00 92.31 87 LEU A C 1
ATOM 716 O O . LEU A 1 87 ? 13.759 1.368 -11.522 1.00 92.31 87 LEU A O 1
ATOM 720 N N . LYS A 1 88 ? 11.961 2.572 -10.928 1.00 89.62 88 LYS A N 1
ATOM 721 C CA . LYS A 1 88 ? 12.611 3.206 -9.771 1.00 89.62 88 LYS A CA 1
ATOM 722 C C . LYS A 1 88 ? 11.657 3.305 -8.595 1.00 89.62 88 LYS A C 1
ATOM 724 O O . LYS A 1 88 ? 10.555 3.822 -8.746 1.00 89.62 88 LYS A O 1
ATOM 729 N N . CYS A 1 89 ? 12.108 2.890 -7.415 1.00 89.25 89 CYS A N 1
ATOM 730 C CA . CYS A 1 89 ? 11.428 3.230 -6.172 1.00 89.25 89 CYS A CA 1
ATOM 731 C C . CYS A 1 89 ? 11.856 4.634 -5.725 1.00 89.25 89 CYS A C 1
ATOM 733 O O . CYS A 1 89 ? 13.042 4.900 -5.547 1.00 89.25 89 CYS A O 1
ATOM 735 N N . LYS A 1 90 ? 10.896 5.537 -5.535 1.00 87.56 90 LYS A N 1
ATOM 736 C CA . LYS A 1 90 ? 11.094 6.860 -4.936 1.00 87.56 90 LYS A CA 1
ATOM 737 C C . LYS A 1 90 ? 10.444 6.886 -3.559 1.00 87.56 90 LYS A C 1
ATOM 739 O O . LYS A 1 90 ? 9.371 6.311 -3.373 1.00 87.56 90 LYS A O 1
ATOM 744 N N . THR A 1 91 ? 11.077 7.578 -2.617 1.00 87.44 91 THR A N 1
ATOM 745 C CA . THR A 1 91 ? 10.536 7.768 -1.269 1.00 87.44 91 THR A CA 1
ATOM 746 C C . THR A 1 91 ? 10.013 9.197 -1.117 1.00 87.44 91 THR A C 1
ATOM 748 O O . THR A 1 91 ? 10.703 10.149 -1.479 1.00 87.44 91 THR A O 1
ATOM 751 N N . THR A 1 92 ? 8.805 9.370 -0.582 1.00 87.38 92 THR A N 1
ATOM 752 C CA . THR A 1 92 ? 8.303 10.673 -0.099 1.00 87.38 92 THR A CA 1
ATOM 753 C C . THR A 1 92 ? 8.339 10.711 1.425 1.00 87.38 92 THR A C 1
ATOM 755 O O . THR A 1 92 ? 8.343 9.654 2.049 1.00 87.38 92 THR A O 1
ATOM 758 N N . ALA A 1 93 ? 8.364 11.903 2.031 1.00 83.31 93 ALA A N 1
ATOM 759 C CA . ALA A 1 93 ? 8.453 12.057 3.489 1.00 83.31 93 ALA A CA 1
ATOM 760 C C . ALA A 1 93 ? 7.099 12.287 4.191 1.00 83.31 93 ALA A C 1
ATOM 762 O O . ALA A 1 93 ? 6.927 11.818 5.313 1.00 83.31 93 ALA A O 1
ATOM 763 N N . SER A 1 94 ? 6.136 12.959 3.544 1.00 82.44 94 SER A N 1
ATOM 764 C CA . SER A 1 94 ? 4.870 13.371 4.180 1.00 82.44 94 SER A CA 1
ATOM 765 C C . SER A 1 94 ? 3.656 13.221 3.239 1.00 82.44 94 SER A C 1
ATOM 767 O O . SER A 1 94 ? 3.458 14.089 2.389 1.00 82.44 94 SER A O 1
ATOM 769 N N . PRO A 1 95 ? 2.832 12.158 3.368 1.00 86.25 95 PRO A N 1
ATOM 770 C CA . PRO A 1 95 ? 3.105 10.962 4.161 1.00 86.25 95 PRO A CA 1
ATOM 771 C C . PRO A 1 95 ? 4.339 10.231 3.630 1.00 86.25 95 PRO A C 1
ATOM 773 O O . PRO A 1 95 ? 4.708 10.354 2.451 1.00 86.25 95 PRO A O 1
ATOM 776 N N . GLN A 1 96 ? 4.976 9.455 4.503 1.00 90.12 96 GLN A N 1
ATOM 777 C CA . GLN A 1 96 ? 6.082 8.629 4.064 1.00 90.12 96 GLN A CA 1
ATOM 778 C C . GLN A 1 96 ? 5.551 7.548 3.121 1.00 90.12 96 GLN A C 1
ATOM 780 O O . GLN A 1 96 ? 4.570 6.877 3.436 1.00 90.12 96 GLN A O 1
ATOM 785 N N . CYS A 1 97 ? 6.143 7.399 1.939 1.00 90.94 97 CYS A N 1
ATOM 786 C CA . CYS A 1 97 ? 5.649 6.450 0.944 1.00 90.94 97 CYS A CA 1
ATOM 787 C C . CYS A 1 97 ? 6.790 5.898 0.103 1.00 90.94 97 CYS A C 1
ATOM 789 O O . CYS A 1 97 ? 7.631 6.667 -0.351 1.00 90.94 97 CYS A O 1
ATOM 791 N N . HIS A 1 98 ? 6.772 4.591 -0.148 1.00 90.25 98 HIS A N 1
ATOM 792 C CA . HIS A 1 98 ? 7.580 3.969 -1.194 1.00 90.25 98 HIS A CA 1
ATOM 793 C C . HIS A 1 98 ? 6.737 3.864 -2.453 1.00 90.25 98 HIS A C 1
ATOM 795 O O . HIS A 1 98 ? 5.719 3.175 -2.434 1.00 90.25 98 HIS A O 1
ATOM 801 N N . LYS A 1 99 ? 7.144 4.529 -3.532 1.00 91.19 99 LYS A N 1
ATOM 802 C CA . LYS A 1 99 ? 6.440 4.479 -4.814 1.00 91.19 99 LYS A CA 1
ATOM 803 C C . LYS A 1 99 ? 7.354 3.937 -5.895 1.00 91.19 99 LYS A C 1
ATOM 805 O O . LYS A 1 99 ? 8.384 4.533 -6.191 1.00 91.19 99 LYS A O 1
ATOM 810 N N . PHE A 1 100 ? 6.969 2.822 -6.498 1.00 91.75 100 PHE A N 1
ATOM 811 C CA . PHE A 1 100 ? 7.617 2.308 -7.693 1.00 91.75 100 PHE A CA 1
ATOM 812 C C . PHE A 1 100 ? 7.014 2.983 -8.906 1.00 91.75 100 PHE A C 1
ATOM 814 O O . PHE A 1 100 ? 5.821 2.858 -9.1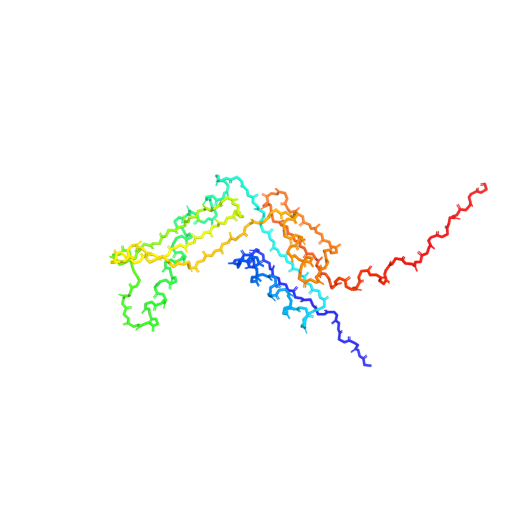88 1.00 91.75 100 PHE A O 1
ATOM 821 N N . HIS A 1 101 ? 7.877 3.686 -9.615 1.00 91.62 101 HIS A N 1
ATOM 822 C CA . HIS A 1 101 ? 7.560 4.391 -10.831 1.00 91.62 101 HIS A CA 1
ATOM 823 C C . HIS A 1 101 ? 8.137 3.648 -12.024 1.00 91.62 101 HIS A C 1
ATOM 825 O O . HIS A 1 101 ? 9.306 3.248 -12.006 1.00 91.62 101 HIS A O 1
ATOM 831 N N . CYS A 1 102 ? 7.315 3.513 -13.057 1.00 93.00 102 CYS A N 1
ATOM 832 C CA . CYS A 1 102 ? 7.730 3.054 -14.368 1.00 93.00 102 CYS A CA 1
ATOM 833 C C . CYS A 1 102 ? 7.667 4.215 -15.349 1.00 93.00 102 CYS A C 1
ATOM 835 O O . CYS A 1 102 ? 6.624 4.852 -15.494 1.00 93.00 102 CYS A O 1
ATOM 837 N N . THR A 1 103 ? 8.775 4.463 -16.038 1.00 94.69 103 THR A N 1
ATOM 838 C CA . THR A 1 103 ? 8.891 5.577 -16.985 1.00 94.69 103 THR A CA 1
ATOM 839 C C . THR A 1 103 ? 9.458 5.058 -18.303 1.00 94.69 103 THR A C 1
ATOM 841 O O . THR A 1 103 ? 10.556 4.492 -18.287 1.00 94.69 103 THR A O 1
ATOM 844 N N . PRO A 1 104 ? 8.761 5.233 -19.439 1.00 95.12 104 PRO A N 1
ATOM 845 C CA . PRO A 1 104 ? 9.261 4.843 -20.745 1.00 95.12 104 PRO A CA 1
ATOM 846 C C . PRO A 1 104 ? 10.403 5.776 -21.159 1.00 95.12 104 PRO A C 1
ATOM 848 O O . PRO A 1 104 ? 10.284 7.001 -21.113 1.00 95.12 104 PRO A O 1
ATOM 851 N N . LEU A 1 105 ? 11.511 5.202 -21.616 1.00 94.69 105 LEU A N 1
ATOM 852 C CA . LEU A 1 105 ? 12.712 5.944 -22.008 1.00 94.69 105 LEU A CA 1
ATOM 853 C C . LEU A 1 105 ? 12.468 6.863 -23.210 1.00 94.69 105 LEU A C 1
ATOM 855 O O . LEU A 1 105 ? 13.053 7.941 -23.289 1.00 94.69 105 LEU A O 1
ATOM 859 N N . ALA A 1 106 ? 11.559 6.478 -24.109 1.00 94.62 106 ALA A N 1
ATOM 860 C CA . ALA A 1 106 ? 11.152 7.305 -25.243 1.00 94.62 106 ALA A CA 1
ATOM 861 C C . ALA A 1 106 ? 10.309 8.531 -24.833 1.00 94.62 106 ALA A C 1
ATOM 863 O O . ALA A 1 106 ? 10.214 9.489 -25.596 1.00 94.62 106 ALA A O 1
ATOM 864 N N . GLN A 1 107 ? 9.686 8.516 -23.646 1.00 93.38 107 GLN A N 1
ATOM 865 C CA . GLN A 1 107 ? 8.863 9.616 -23.130 1.00 93.38 107 GLN A CA 1
ATOM 866 C C . GLN A 1 107 ? 9.146 9.845 -21.636 1.00 93.38 107 GLN A C 1
ATOM 868 O O . GLN A 1 107 ? 8.293 9.584 -20.787 1.00 93.38 107 GLN A O 1
ATOM 873 N N . PRO A 1 108 ? 10.324 10.389 -21.283 1.00 86.56 108 PRO A N 1
ATOM 874 C CA . PRO A 1 108 ? 10.792 10.452 -19.897 1.00 86.56 108 PRO A CA 1
ATOM 875 C C . PRO A 1 108 ? 9.960 11.366 -18.979 1.00 86.56 108 PRO A C 1
ATOM 877 O O . PRO A 1 108 ? 10.192 11.401 -17.774 1.00 86.56 108 PRO A O 1
ATOM 880 N N . ARG A 1 109 ? 9.005 12.128 -19.532 1.00 89.94 109 ARG A N 1
ATOM 881 C CA . ARG A 1 109 ? 8.065 12.969 -18.772 1.00 89.94 109 ARG A CA 1
ATOM 882 C C . ARG A 1 109 ? 6.771 12.245 -18.392 1.00 89.94 109 ARG A C 1
ATOM 884 O O . ARG A 1 109 ? 5.998 12.785 -17.608 1.00 89.94 109 ARG A O 1
ATOM 891 N N . THR A 1 110 ? 6.533 11.057 -18.941 1.00 89.44 110 THR A N 1
ATOM 892 C CA . THR A 1 110 ? 5.328 10.267 -18.689 1.00 89.44 110 THR A CA 1
ATOM 893 C C . THR A 1 110 ? 5.652 9.209 -17.641 1.00 89.44 110 THR A C 1
ATOM 895 O O . THR A 1 110 ? 6.172 8.149 -17.963 1.00 89.44 110 THR A O 1
ATOM 898 N N . GLU A 1 111 ? 5.391 9.501 -16.372 1.00 88.62 111 GLU A N 1
ATOM 899 C CA . GLU A 1 111 ? 5.672 8.579 -15.270 1.00 88.62 111 GLU A CA 1
ATOM 900 C C . GLU A 1 111 ? 4.391 7.888 -14.789 1.00 88.62 111 GLU A C 1
ATOM 902 O O . GLU A 1 111 ? 3.381 8.542 -14.534 1.00 88.62 111 GLU A O 1
ATOM 907 N N . PHE A 1 112 ? 4.449 6.567 -14.618 1.00 88.94 112 PHE A N 1
ATOM 908 C CA . PHE A 1 112 ? 3.344 5.756 -14.112 1.00 88.94 112 PHE A CA 1
ATOM 909 C C . PHE A 1 112 ? 3.675 5.220 -12.721 1.00 88.94 112 PHE A C 1
ATOM 911 O O . PHE A 1 112 ? 4.751 4.663 -12.510 1.00 88.94 112 PHE A O 1
ATOM 918 N N . SER A 1 113 ? 2.750 5.351 -11.769 1.00 88.75 113 SER A N 1
ATOM 919 C CA . SER A 1 113 ? 2.873 4.705 -10.458 1.00 88.75 113 SER A CA 1
ATOM 920 C C . SER A 1 113 ? 2.406 3.257 -10.565 1.00 88.75 113 SER A C 1
ATOM 922 O O . SER A 1 113 ? 1.221 3.007 -10.768 1.00 88.75 113 SER A O 1
ATOM 924 N N . TRP A 1 114 ? 3.328 2.308 -10.423 1.00 89.50 114 TRP A N 1
ATOM 925 C CA . TRP A 1 114 ? 3.023 0.876 -10.467 1.00 89.50 114 TRP A CA 1
ATOM 926 C C . TRP A 1 114 ? 2.571 0.359 -9.104 1.00 89.50 114 TRP A C 1
ATOM 928 O O . TRP A 1 114 ? 1.600 -0.383 -8.987 1.00 89.50 114 TRP A O 1
ATOM 938 N N . PHE A 1 115 ? 3.293 0.747 -8.059 1.00 91.50 115 PHE A N 1
ATOM 939 C CA . PHE A 1 115 ? 3.040 0.315 -6.693 1.00 91.50 115 PHE A CA 1
ATOM 940 C C . PHE A 1 115 ? 3.344 1.463 -5.747 1.00 91.50 115 PHE A C 1
ATOM 942 O O . PHE A 1 115 ? 4.317 2.187 -5.943 1.00 91.50 115 PHE A O 1
ATOM 949 N N . ALA A 1 116 ? 2.527 1.612 -4.713 1.00 92.19 116 ALA A N 1
ATOM 950 C CA . ALA A 1 116 ? 2.767 2.541 -3.629 1.00 92.19 116 ALA A CA 1
ATOM 951 C C . ALA A 1 116 ? 2.603 1.805 -2.300 1.00 92.19 116 ALA A C 1
ATOM 953 O O . ALA A 1 116 ? 1.803 0.881 -2.200 1.00 92.19 116 ALA A O 1
ATOM 954 N N . CYS A 1 117 ? 3.343 2.225 -1.281 1.00 93.00 117 CYS A N 1
ATOM 955 C CA . CYS A 1 117 ? 3.152 1.778 0.089 1.00 93.00 117 CYS A CA 1
ATOM 956 C C . CYS A 1 117 ? 3.274 2.969 1.033 1.00 93.00 117 CYS A C 1
ATOM 958 O O . CYS A 1 117 ? 4.378 3.411 1.364 1.00 93.00 117 CYS A O 1
ATOM 960 N N . TYR A 1 118 ? 2.124 3.500 1.436 1.00 93.94 118 TYR A N 1
ATOM 961 C CA . TYR A 1 118 ? 1.993 4.623 2.350 1.00 93.94 118 TYR A CA 1
ATOM 962 C C . TYR A 1 118 ? 2.172 4.162 3.795 1.00 93.94 118 TYR A C 1
ATOM 964 O O . TYR A 1 118 ? 1.648 3.127 4.223 1.00 93.94 118 TYR A O 1
ATOM 972 N N . LYS A 1 119 ? 2.914 4.968 4.545 1.00 93.12 119 LYS A N 1
ATOM 973 C CA . LYS A 1 119 ? 3.193 4.816 5.965 1.00 93.12 119 LYS A CA 1
ATOM 974 C C . LYS A 1 119 ? 2.609 6.035 6.670 1.00 93.12 119 LYS A C 1
ATOM 976 O O . LYS A 1 119 ? 2.957 7.173 6.357 1.00 93.12 119 LYS A O 1
ATOM 981 N N . TYR A 1 120 ? 1.716 5.784 7.614 1.00 93.31 120 TYR A N 1
ATOM 982 C CA . TYR A 1 120 ? 1.052 6.804 8.415 1.00 93.31 120 TYR A CA 1
ATOM 983 C C . TYR A 1 120 ? 1.487 6.668 9.865 1.00 93.31 120 TYR A C 1
ATOM 985 O O . TYR A 1 120 ? 1.673 5.561 10.372 1.00 93.31 120 TYR A O 1
ATOM 993 N N . THR A 1 121 ? 1.645 7.784 10.559 1.00 92.44 121 THR A N 1
ATOM 994 C CA . THR A 1 121 ? 1.711 7.740 12.019 1.00 92.44 121 THR A CA 1
ATOM 995 C C . THR A 1 121 ? 0.400 7.182 12.578 1.00 92.44 121 THR A C 1
ATOM 997 O O . THR A 1 121 ? -0.653 7.250 11.932 1.00 92.44 121 THR A O 1
ATOM 1000 N N . MET A 1 122 ? 0.433 6.659 13.807 1.00 92.62 122 MET A N 1
ATOM 1001 C CA . MET A 1 122 ? -0.774 6.121 14.441 1.00 92.62 122 MET A CA 1
ATOM 1002 C C . MET A 1 122 ? -1.925 7.138 14.470 1.00 92.62 122 MET A C 1
ATOM 1004 O O . MET A 1 122 ? -3.072 6.764 14.236 1.00 92.62 122 MET A O 1
ATOM 1008 N N . SER A 1 123 ? -1.629 8.416 14.726 1.00 93.38 123 SER A N 1
ATOM 1009 C CA . SER A 1 123 ? -2.632 9.483 14.795 1.00 93.38 123 SER A CA 1
ATOM 1010 C C . SER A 1 123 ? -3.239 9.808 13.427 1.00 93.38 123 SER A C 1
ATOM 1012 O O . SER A 1 123 ? -4.449 10.011 13.322 1.00 93.38 123 SER A O 1
ATOM 1014 N N . GLU A 1 124 ? -2.434 9.817 12.364 1.00 94.69 124 GLU A N 1
ATOM 1015 C CA . GLU A 1 124 ? -2.916 10.004 10.992 1.00 94.69 124 GLU A CA 1
ATOM 1016 C C . GLU A 1 124 ? -3.820 8.851 10.560 1.00 94.69 124 GLU A C 1
ATOM 1018 O O . GLU A 1 124 ? -4.917 9.086 10.051 1.00 94.69 124 GLU A O 1
ATOM 1023 N N . PHE A 1 125 ? -3.408 7.606 10.811 1.00 95.62 125 PHE A N 1
ATOM 1024 C CA . PHE A 1 125 ? -4.199 6.449 10.404 1.00 95.62 125 PHE A CA 1
ATOM 1025 C C . PHE A 1 125 ? -5.506 6.333 11.197 1.00 95.62 125 PHE A C 1
ATOM 1027 O O . PHE A 1 125 ? -6.561 6.073 10.618 1.00 95.62 125 PHE A O 1
ATOM 1034 N N . GLN A 1 126 ? -5.478 6.624 12.502 1.00 95.62 126 GLN A N 1
ATOM 1035 C CA . GLN A 1 126 ? -6.693 6.724 13.318 1.00 95.62 126 GLN A CA 1
ATOM 1036 C C . GLN A 1 126 ? -7.663 7.778 12.778 1.00 95.62 126 GLN A C 1
ATOM 1038 O O . GLN A 1 126 ? -8.866 7.522 12.732 1.00 95.62 126 GLN A O 1
ATOM 1043 N N . ARG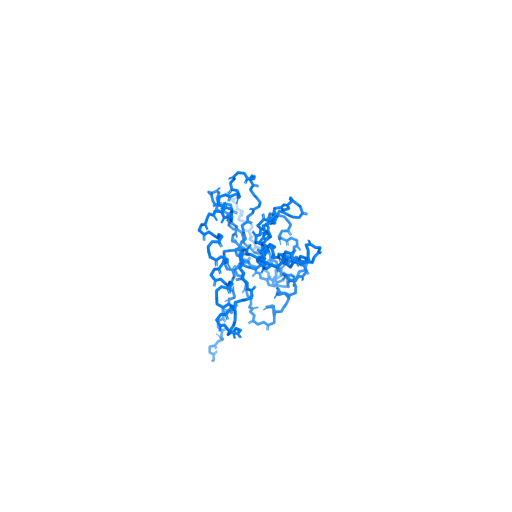 A 1 127 ? -7.162 8.928 12.312 1.00 95.56 127 ARG A N 1
ATOM 1044 C CA . ARG A 1 127 ? -8.002 9.961 11.691 1.00 95.56 127 ARG A CA 1
ATOM 1045 C C . ARG A 1 127 ? -8.653 9.465 10.399 1.00 95.56 127 ARG A C 1
ATOM 1047 O O . ARG A 1 127 ? -9.832 9.742 10.184 1.00 95.56 127 ARG A O 1
ATOM 1054 N N . ILE A 1 128 ? -7.924 8.725 9.559 1.00 9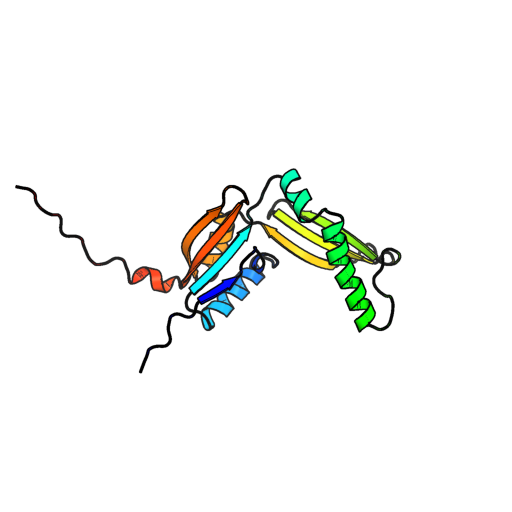6.00 128 ILE A N 1
A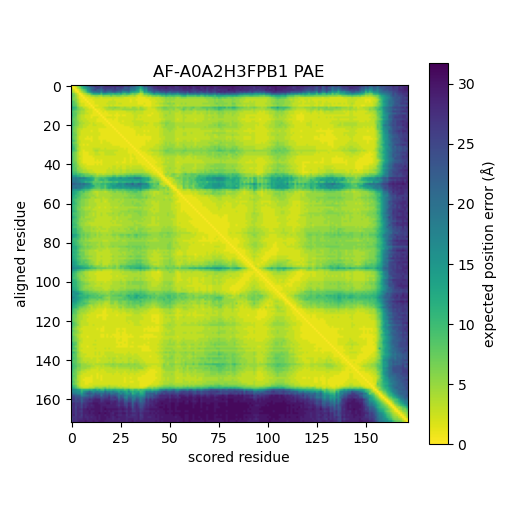TOM 1055 C CA . ILE A 1 128 ? -8.479 8.105 8.341 1.00 96.00 128 ILE A CA 1
ATOM 1056 C C . ILE A 1 128 ? -9.604 7.126 8.711 1.00 96.00 128 ILE A C 1
ATOM 1058 O O . ILE A 1 128 ? -10.702 7.222 8.163 1.00 96.00 128 ILE A O 1
ATOM 1062 N N . ILE A 1 129 ? -9.365 6.246 9.692 1.00 97.06 129 ILE A N 1
ATOM 1063 C CA . ILE A 1 129 ? -10.359 5.287 10.204 1.00 97.06 129 ILE A CA 1
ATOM 1064 C C . ILE A 1 129 ? -11.613 6.021 10.702 1.00 97.06 129 ILE A C 1
ATOM 1066 O O . ILE A 1 129 ? -12.720 5.730 10.249 1.00 97.06 129 ILE A O 1
ATOM 1070 N N . GLN A 1 130 ? -11.453 7.025 11.564 1.00 96.12 130 GLN A N 1
ATOM 1071 C CA . GLN A 1 130 ? -12.568 7.814 12.103 1.00 96.12 130 GLN A CA 1
ATOM 1072 C C . GLN A 1 130 ? -13.368 8.519 11.002 1.00 96.12 130 GLN A C 1
ATOM 1074 O O . GLN A 1 130 ? -14.596 8.461 10.983 1.00 96.12 130 GLN A O 1
ATOM 1079 N N . SER A 1 131 ? -12.678 9.102 10.020 1.00 96.50 131 SER A N 1
ATOM 1080 C CA . SER A 1 131 ? -13.302 9.792 8.877 1.00 96.50 131 SER A CA 1
ATOM 1081 C C . SER A 1 131 ? -14.087 8.853 7.946 1.00 96.50 131 SER A C 1
ATOM 1083 O O . SER A 1 131 ? -14.888 9.301 7.116 1.00 96.50 131 SER A O 1
ATOM 1085 N N . SER A 1 132 ? -13.869 7.541 8.073 1.00 96.31 132 SER A N 1
ATOM 1086 C CA . SER A 1 132 ? -14.603 6.505 7.343 1.00 96.31 132 SER A CA 1
ATOM 1087 C C . SER A 1 132 ? -15.821 5.949 8.096 1.00 96.31 132 SER A C 1
ATOM 1089 O O . SER A 1 132 ? -16.516 5.100 7.550 1.00 96.31 132 SER A O 1
ATOM 1091 N N . GLY A 1 133 ? -16.121 6.445 9.305 1.00 96.00 133 GLY A N 1
ATOM 1092 C CA . GLY A 1 133 ? -17.270 6.001 10.113 1.00 96.00 133 GLY A CA 1
ATOM 1093 C C . GLY A 1 133 ? -16.975 4.825 11.052 1.00 96.00 133 GLY A C 1
ATOM 1094 O O . GLY A 1 133 ? -17.887 4.270 11.668 1.00 96.00 133 GLY A O 1
ATOM 1095 N N . TRP A 1 134 ? -15.703 4.456 11.186 1.00 97.56 134 TRP A N 1
ATOM 1096 C CA . TRP A 1 134 ? -15.232 3.419 12.099 1.00 97.56 134 TRP A CA 1
ATOM 1097 C C . TRP A 1 134 ? -14.604 4.032 13.354 1.00 97.56 134 TRP A C 1
ATOM 1099 O O . TRP A 1 134 ? -14.110 5.155 13.337 1.00 97.56 134 TRP A O 1
ATOM 1109 N N . SER A 1 135 ? -14.563 3.280 14.446 1.00 96.81 135 SER A N 1
ATOM 1110 C CA . SER A 1 135 ? -13.847 3.623 15.670 1.00 96.81 135 SER A CA 1
ATOM 1111 C C . SER A 1 135 ? -12.798 2.560 15.981 1.00 96.81 135 SER A C 1
ATOM 1113 O O . SER A 1 135 ? -12.999 1.364 15.764 1.00 96.81 135 SER A O 1
ATOM 1115 N N . VAL A 1 136 ? -11.642 2.995 16.486 1.00 97.00 136 VAL A N 1
ATOM 1116 C CA . VAL A 1 136 ? -10.597 2.077 16.946 1.00 97.00 136 VAL A CA 1
ATOM 1117 C C . VAL A 1 136 ? -10.957 1.602 18.345 1.00 97.00 136 VAL A C 1
ATOM 1119 O O . VAL A 1 136 ? -10.879 2.365 19.300 1.00 97.00 136 VAL A O 1
ATOM 1122 N N . SER A 1 137 ? -11.333 0.331 18.464 1.00 95.94 137 SER A N 1
ATOM 1123 C CA . SER A 1 137 ? -11.638 -0.298 19.756 1.00 95.94 137 SER A CA 1
ATOM 1124 C C . SER A 1 137 ? -10.380 -0.791 20.470 1.00 95.94 137 SER A C 1
ATOM 1126 O O . SER A 1 137 ? -10.304 -0.778 21.695 1.00 95.94 137 SER A O 1
ATOM 1128 N N . LYS A 1 138 ? -9.377 -1.239 19.706 1.00 95.88 138 LYS A N 1
ATOM 1129 C CA . LYS A 1 138 ? -8.100 -1.716 20.238 1.00 95.88 138 LYS A CA 1
ATOM 1130 C C . LYS A 1 138 ? -6.988 -1.497 19.229 1.00 95.88 138 LYS A C 1
ATOM 1132 O O . LYS A 1 138 ? -7.215 -1.618 18.029 1.00 95.88 138 LYS A O 1
ATOM 1137 N N . CYS A 1 139 ? -5.788 -1.223 19.720 1.00 95.94 139 CYS A N 1
ATOM 1138 C CA . CYS A 1 139 ? -4.589 -1.133 18.902 1.00 95.94 139 CYS A CA 1
ATOM 1139 C C . CYS A 1 139 ? -3.437 -1.822 19.625 1.00 95.94 139 CYS A C 1
ATOM 1141 O O . CYS A 1 139 ? -3.235 -1.600 20.818 1.00 95.94 139 CYS A O 1
ATOM 1143 N N . TYR A 1 140 ? -2.686 -2.634 18.893 1.00 94.69 140 TYR A N 1
ATOM 1144 C CA . TYR A 1 140 ? -1.445 -3.238 19.358 1.00 94.69 140 TYR A CA 1
ATOM 1145 C C . TYR A 1 140 ? -0.322 -2.854 18.421 1.00 94.69 140 TYR A C 1
ATOM 1147 O O . TYR A 1 140 ? -0.489 -2.956 17.212 1.00 94.69 140 TYR A O 1
ATOM 1155 N N . ARG A 1 141 ? 0.816 -2.458 18.977 1.00 94.12 141 ARG A N 1
ATOM 1156 C CA . ARG A 1 141 ? 1.997 -2.090 18.209 1.00 94.12 141 ARG A CA 1
ATOM 1157 C C . ARG A 1 141 ? 3.136 -3.026 18.555 1.00 94.12 141 ARG A C 1
ATOM 1159 O O . ARG A 1 141 ? 3.444 -3.215 19.730 1.00 94.12 141 ARG A O 1
ATOM 1166 N N . ASP A 1 142 ? 3.756 -3.591 17.532 1.00 91.38 142 ASP A N 1
ATOM 1167 C CA . ASP A 1 142 ? 5.008 -4.311 17.684 1.00 91.38 142 ASP A CA 1
ATOM 1168 C C . ASP A 1 142 ? 6.177 -3.320 17.622 1.00 91.38 142 ASP A C 1
A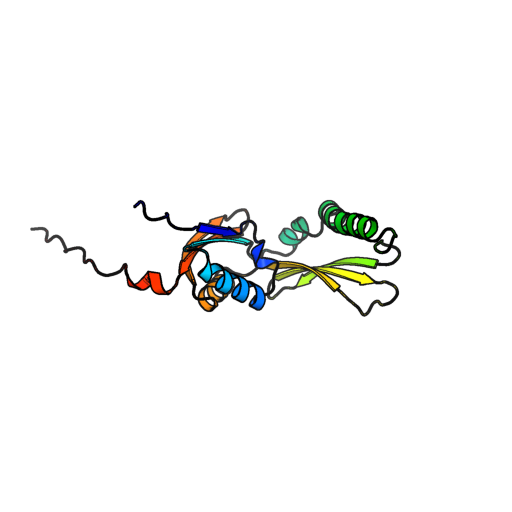TOM 1170 O O . ASP A 1 142 ? 6.408 -2.661 16.609 1.00 91.38 142 ASP A O 1
ATOM 1174 N N . GLU A 1 143 ? 6.925 -3.192 18.718 1.00 87.81 143 GLU A N 1
ATOM 1175 C CA . GLU A 1 143 ? 8.009 -2.204 18.818 1.00 87.81 143 GLU A CA 1
ATOM 1176 C C . GLU A 1 143 ? 9.213 -2.541 17.930 1.00 87.81 143 GLU A C 1
ATOM 1178 O O . GLU A 1 143 ? 9.941 -1.635 17.521 1.00 87.81 143 GLU A O 1
ATOM 1183 N N . LYS A 1 144 ? 9.412 -3.824 17.598 1.00 86.25 144 LYS A N 1
ATOM 1184 C CA . LYS A 1 144 ? 10.527 -4.280 16.759 1.00 86.25 144 LYS A CA 1
ATOM 1185 C C . LYS A 1 144 ? 10.301 -3.943 15.287 1.00 86.25 144 LYS A C 1
ATOM 1187 O O . LYS A 1 144 ? 11.221 -3.494 14.616 1.00 86.25 144 LYS A O 1
ATOM 1192 N N . THR A 1 145 ? 9.100 -4.199 14.786 1.00 85.44 145 THR A N 1
ATOM 1193 C CA . THR A 1 145 ? 8.744 -4.059 13.367 1.00 85.44 145 THR A CA 1
ATOM 1194 C C . THR A 1 145 ? 7.983 -2.779 13.067 1.00 85.44 145 THR A C 1
ATOM 1196 O O . THR A 1 145 ? 7.734 -2.505 11.902 1.00 85.44 145 THR A O 1
ATOM 1199 N N . ARG A 1 146 ? 7.565 -2.017 14.088 1.00 89.31 146 ARG A N 1
ATOM 1200 C CA . ARG A 1 146 ? 6.695 -0.835 13.946 1.00 89.31 146 ARG A CA 1
ATOM 1201 C C . ARG A 1 146 ? 5.369 -1.133 13.231 1.00 89.31 146 ARG A C 1
ATOM 1203 O O . ARG A 1 146 ? 4.717 -0.227 12.714 1.00 89.31 146 ARG A O 1
ATOM 1210 N N . MET A 1 147 ? 4.961 -2.402 13.200 1.00 92.38 147 MET A N 1
ATOM 1211 C CA . MET A 1 147 ? 3.658 -2.818 12.700 1.00 92.38 147 MET A CA 1
ATOM 1212 C C . MET A 1 147 ? 2.608 -2.599 13.787 1.00 92.38 147 MET A C 1
ATOM 1214 O O . MET A 1 147 ? 2.732 -3.118 14.897 1.00 92.38 147 MET A O 1
ATOM 1218 N N . SER A 1 148 ? 1.552 -1.874 13.442 1.00 95.06 148 SER A N 1
ATOM 1219 C CA . SER A 1 148 ? 0.381 -1.673 14.285 1.00 95.06 148 SER A CA 1
ATOM 1220 C C . SER A 1 148 ? -0.805 -2.481 13.754 1.00 95.06 148 SER A C 1
ATOM 1222 O O . SER A 1 148 ? -1.099 -2.473 12.560 1.00 95.06 148 SER A O 1
ATOM 1224 N N . MET A 1 149 ? -1.494 -3.183 14.652 1.00 96.81 149 MET A N 1
ATOM 1225 C CA . MET A 1 149 ? -2.714 -3.946 14.399 1.00 96.81 149 MET A CA 1
ATOM 1226 C C . MET A 1 149 ? -3.896 -3.260 15.084 1.00 96.81 149 MET A C 1
ATOM 1228 O O . MET A 1 149 ? -3.950 -3.164 16.312 1.00 96.81 149 MET A O 1
ATOM 1232 N N . TYR A 1 150 ? -4.858 -2.812 14.286 1.00 97.50 150 TYR A N 1
ATOM 1233 C CA . TYR A 1 150 ? -6.051 -2.094 14.711 1.00 97.50 150 TYR A CA 1
ATOM 1234 C C . TYR A 1 150 ? -7.260 -3.022 14.662 1.00 97.50 150 TYR A C 1
ATOM 1236 O O . TYR A 1 150 ? -7.554 -3.610 13.626 1.00 97.50 150 TYR A O 1
ATOM 1244 N N . ASN A 1 151 ? -7.988 -3.109 15.769 1.00 97.31 151 ASN A N 1
ATOM 1245 C CA . ASN A 1 151 ? -9.332 -3.668 15.818 1.00 97.31 151 ASN A CA 1
ATOM 1246 C C . ASN A 1 151 ? -10.329 -2.516 15.753 1.00 97.31 151 ASN A C 1
ATOM 1248 O O . ASN A 1 151 ? -10.407 -1.713 16.692 1.00 97.31 151 ASN A O 1
ATOM 1252 N N . ILE A 1 152 ? -11.091 -2.436 14.668 1.00 97.44 152 ILE A N 1
ATOM 1253 C CA . ILE A 1 152 ? -12.036 -1.346 14.445 1.00 97.44 152 ILE A CA 1
ATOM 1254 C C . ILE A 1 152 ? -13.467 -1.870 14.337 1.00 97.44 152 ILE A C 1
ATOM 1256 O O . ILE A 1 152 ? -13.719 -2.953 13.805 1.00 97.44 152 ILE A O 1
ATOM 1260 N N . ILE A 1 153 ? -14.396 -1.089 14.876 1.00 96.75 153 ILE A N 1
ATOM 1261 C CA . ILE A 1 153 ? -15.836 -1.369 14.914 1.00 96.75 153 ILE A CA 1
ATOM 1262 C C . ILE A 1 153 ? -16.608 -0.144 14.402 1.00 96.75 153 ILE A C 1
ATOM 1264 O O . ILE A 1 153 ? -16.039 0.946 14.370 1.00 96.75 153 ILE A O 1
ATOM 1268 N N . PRO A 1 154 ? -17.872 -0.271 13.971 1.00 94.94 154 PRO A N 1
ATOM 1269 C CA . PRO A 1 154 ? -18.667 0.882 13.563 1.00 94.94 154 PRO A CA 1
ATOM 1270 C C . PRO A 1 154 ? -18.767 1.917 14.689 1.00 94.94 154 PRO A C 1
ATOM 1272 O O . PRO A 1 154 ? -19.040 1.557 15.835 1.00 94.94 154 PRO A O 1
ATOM 1275 N N . ALA A 1 155 ? -18.597 3.204 14.370 1.00 89.88 155 ALA A N 1
ATOM 1276 C CA . ALA A 1 155 ? -18.597 4.276 15.370 1.00 89.88 155 ALA A CA 1
ATOM 1277 C C . ALA A 1 155 ? -19.929 4.402 16.138 1.00 89.88 155 ALA A C 1
ATOM 1279 O O . ALA A 1 155 ? -19.946 4.862 17.268 1.00 89.88 155 ALA A O 1
ATOM 1280 N N . GLN A 1 156 ? -21.049 3.941 15.575 1.00 77.94 156 GLN A N 1
ATOM 1281 C CA . GLN A 1 156 ? -22.342 3.921 16.276 1.00 77.94 156 GLN A CA 1
ATOM 1282 C C . GLN A 1 156 ? -22.440 2.819 17.349 1.00 77.94 156 GLN A C 1
ATOM 1284 O O . GLN A 1 156 ? -23.293 2.897 18.227 1.00 77.94 156 GLN A O 1
ATOM 1289 N N . LYS A 1 157 ? -21.573 1.793 17.319 1.00 58.44 157 LYS A N 1
ATOM 1290 C CA . LYS A 1 157 ? -21.565 0.716 18.327 1.00 58.44 157 LYS A CA 1
ATOM 1291 C C . LYS A 1 157 ? -20.864 1.118 19.636 1.00 58.44 157 LYS A C 1
ATOM 1293 O O . LYS A 1 157 ? -20.937 0.358 20.596 1.00 58.44 157 LYS A O 1
ATOM 1298 N N . THR A 1 158 ? -20.198 2.276 19.710 1.00 53.91 158 THR A N 1
ATOM 1299 C CA . THR A 1 158 ? -19.484 2.703 20.931 1.00 53.91 158 THR A CA 1
ATOM 1300 C C . THR A 1 158 ? -20.369 3.347 22.004 1.00 53.91 158 THR A C 1
ATOM 1302 O O . THR A 1 158 ? -19.925 3.421 23.145 1.00 53.91 158 THR A O 1
ATOM 1305 N N . ASP A 1 159 ? -21.624 3.704 21.702 1.00 43.78 159 ASP A N 1
ATOM 1306 C CA . ASP A 1 159 ? -22.534 4.356 22.668 1.00 43.78 159 ASP A CA 1
ATOM 1307 C C . ASP A 1 159 ? -23.427 3.378 23.457 1.00 43.78 159 ASP A C 1
ATOM 1309 O O . ASP A 1 159 ? -24.108 3.771 24.401 1.00 43.78 159 ASP A O 1
ATOM 1313 N N . ALA A 1 160 ? -23.414 2.085 23.122 1.00 41.91 160 ALA A N 1
ATOM 1314 C CA . ALA A 1 160 ? -24.258 1.078 23.777 1.00 41.91 160 ALA A CA 1
ATOM 1315 C C . ALA A 1 160 ? -23.588 0.369 24.976 1.00 41.91 160 ALA A C 1
ATOM 1317 O O . ALA A 1 160 ? -24.156 -0.576 25.516 1.00 41.91 160 ALA A O 1
ATOM 1318 N N . GLY A 1 161 ? -22.379 0.784 25.383 1.00 40.94 161 GLY A N 1
ATOM 1319 C CA . GLY A 1 161 ? -21.551 0.047 26.352 1.00 40.94 161 GLY A CA 1
ATOM 1320 C C . GLY A 1 161 ? -21.167 0.780 27.640 1.00 40.94 161 GLY A C 1
ATOM 1321 O O . GLY A 1 161 ? -20.410 0.222 28.428 1.00 40.94 161 GLY A O 1
ATOM 1322 N N . SER A 1 162 ? -21.638 2.009 27.877 1.00 41.84 162 SER A N 1
ATOM 1323 C CA . SER A 1 162 ? -21.214 2.814 29.035 1.00 41.84 162 SER A CA 1
ATOM 1324 C C . SER A 1 162 ? -22.364 3.235 29.952 1.00 41.84 162 SER A C 1
ATOM 1326 O O . SER A 1 162 ? -22.437 4.397 30.333 1.00 41.84 162 SER A O 1
ATOM 1328 N N . LEU A 1 163 ? -23.265 2.320 30.317 1.00 47.88 163 LEU A N 1
ATOM 1329 C CA . LEU A 1 163 ? -24.231 2.540 31.400 1.00 47.88 163 LEU A CA 1
ATOM 1330 C C . LEU A 1 163 ? -24.604 1.216 32.082 1.00 47.88 163 LEU A C 1
ATOM 1332 O O . LEU A 1 163 ? -25.714 0.739 31.916 1.00 47.88 163 LEU A O 1
ATOM 1336 N N . GLU A 1 164 ? -23.711 0.659 32.900 1.00 37.12 164 GLU A N 1
ATOM 1337 C CA . GLU A 1 164 ? -24.123 -0.006 34.144 1.00 37.12 164 GLU A CA 1
ATOM 1338 C C . GLU A 1 164 ? -23.096 0.331 35.227 1.00 37.12 164 GLU A C 1
ATOM 1340 O O . GLU A 1 164 ? -21.906 0.038 35.118 1.00 37.12 164 GLU A O 1
ATOM 1345 N N . GLY A 1 165 ? -23.561 1.074 36.231 1.00 36.53 165 GLY A N 1
ATOM 1346 C CA . GLY A 1 165 ? -22.744 1.599 37.310 1.00 36.53 165 GLY A CA 1
ATOM 1347 C C . GLY A 1 165 ? -22.284 0.503 38.260 1.00 36.53 165 GLY A C 1
ATOM 1348 O O . GLY A 1 165 ? -23.083 -0.279 38.768 1.00 36.53 165 GLY A O 1
ATOM 1349 N N . THR A 1 166 ? -20.994 0.502 38.567 1.00 33.72 166 THR A N 1
ATOM 1350 C CA . THR A 1 166 ? -20.455 -0.222 39.715 1.00 33.72 166 THR A CA 1
ATOM 1351 C C . THR A 1 166 ? -20.971 0.449 40.995 1.00 33.72 166 THR A C 1
ATOM 1353 O O . THR A 1 166 ? -20.680 1.632 41.207 1.00 33.72 166 THR A O 1
ATOM 1356 N N . PRO A 1 167 ? -21.714 -0.238 41.881 1.00 41.16 167 PRO A N 1
ATOM 1357 C CA . PRO A 1 167 ? -22.035 0.318 43.186 1.00 41.16 167 PRO A CA 1
ATOM 1358 C C . PRO A 1 167 ? -20.743 0.405 44.002 1.00 41.16 167 PRO A C 1
ATOM 1360 O O . PRO A 1 167 ? -20.024 -0.586 44.142 1.00 41.16 167 PRO A O 1
ATOM 1363 N N . LEU A 1 168 ? -20.449 1.584 44.555 1.00 39.88 168 LEU A N 1
ATOM 1364 C CA . LEU A 1 168 ? -19.415 1.730 45.576 1.00 39.88 168 LEU A CA 1
ATOM 1365 C C . LEU A 1 168 ? -19.767 0.834 46.769 1.00 39.88 168 LEU A C 1
ATOM 1367 O O . LEU A 1 168 ? -20.741 1.087 47.483 1.00 39.88 168 LEU A O 1
ATOM 1371 N N . ALA A 1 169 ? -18.948 -0.188 47.007 1.00 42.22 169 ALA A N 1
ATOM 1372 C CA . ALA A 1 169 ? -18.948 -0.902 48.270 1.00 42.22 169 ALA A CA 1
ATOM 1373 C C . ALA A 1 169 ? -18.530 0.075 49.379 1.00 42.22 169 ALA A C 1
ATOM 1375 O O . ALA A 1 169 ? -17.403 0.570 49.411 1.00 42.22 169 ALA A O 1
ATOM 1376 N N . ARG A 1 170 ? -19.469 0.378 50.279 1.00 42.19 170 ARG A N 1
ATOM 1377 C CA . ARG A 1 170 ? -19.183 1.002 51.571 1.00 42.19 170 ARG A CA 1
ATOM 1378 C C . ARG A 1 170 ? -18.436 -0.021 52.422 1.00 42.19 170 ARG A C 1
ATOM 1380 O O . ARG A 1 170 ? -18.993 -1.078 52.710 1.00 42.19 170 ARG A O 1
ATOM 1387 N N . HIS A 1 171 ? -17.218 0.299 52.839 1.00 42.84 171 HIS A N 1
ATOM 1388 C CA . HIS A 1 171 ? -16.592 -0.390 53.961 1.00 42.84 171 HIS A CA 1
ATOM 1389 C C . HIS A 1 171 ? -16.982 0.314 55.263 1.00 42.84 171 HIS A C 1
ATOM 1391 O O . HIS A 1 171 ? -16.851 1.534 55.379 1.00 42.84 171 HIS A O 1
ATOM 1397 N N . VAL A 1 172 ? -17.535 -0.490 56.172 1.00 47.09 172 VAL A N 1
ATOM 1398 C CA . VAL A 1 172 ? -17.632 -0.248 57.618 1.00 47.09 172 VAL A CA 1
ATOM 1399 C C . VAL A 1 172 ? -16.252 -0.457 58.224 1.00 47.09 172 VAL A C 1
ATOM 1401 O O . VAL A 1 172 ? -15.574 -1.404 57.761 1.00 47.09 172 VAL A O 1
#

Radius of gyration: 21.77 Å; Cα contacts (8 Å, |Δi|>4): 258; chains: 1; bounding box: 50×33×85 Å

InterPro domains:
  IPR019257 Histidine-specific methyltransferase, SAM-dependent methyltransferase domain [PF10017] (5-150)

Sequence (172 aa):
MDMPGEKVGISCSSTLTNFEPEKVLQILRDWSQVVDRLILGQHEPMREKELESSYHTPEFTEFMRGGWDKANELLGWKEFDDTRWTLKCKTTASPQCHKFHCTPLAQPRTEFSWFACYKYTMSEFQRIIQSSGWSVSKCYRDEKTRMSMYNIIPAQKTDAGSLEGTPLARHV

Nearest PDB structures (foldseek):
  4uy5-assembly1_A  TM=8.088E-01  e=3.992E-09  Mycolicibacterium smegmatis
  4pim-assembly1_A  TM=7.979E-01  e=1.093E-08  Mycolicibacterium smegmatis
  4pin-assembly1_A  TM=8.173E-01  e=1.698E-08  Mycolicibacterium smegmatis
  4pip-assembly4_D  TM=8.035E-01  e=1.594E-08  Mycolicibacterium smegmatis
  7y3h-assembly1_A  TM=6.612E-01  e=6.652E-04  Apiospora montagnei NRRL 25634